Protein AF-A0A848VCZ3-F1 (afdb_monomer)

Mean predicted aligned error: 7.73 Å

Secondary structure (DSSP, 8-state):
-----HHHHHTTS---TTHHHHHHHHHHHHHHHHHHHHHHHHHHHT-S---HHHHHHHHHSHHHHHHHHHHHHHHHHHHHHHHHHHHHHH-

Radius of gyration: 21.67 Å; Cα contacts (8 Å, |Δi|>4): 27; chains: 1; bounding box: 42×24×69 Å

Foldseek 3Di:
DDPADPCNVCVPPDDPVPVVVLVVLLVVLVVLLVVLVVVVVVVVVPQPDDDPVSVVVQCPPPVNVVSVVVNVVSVVVNVVSVVVVCVVVPD

Sequence (91 aa):
MSLRSPLGRVLGSGSAKEGTEHFWAQRVSAVALAVLGCWFLLALLSLDDLSRGALLAWVASPFNSILLGLLAVTLAWHSSLGVQVVIEDYV

Solvent-accessible surface area (backbone atoms only — not comparable to full-atom values): 5330 Å² total; per-residue (Å²): 133,82,89,63,52,75,63,67,69,56,64,84,70,63,76,72,78,60,59,60,56,57,54,48,52,48,53,54,34,48,53,51,46,52,54,46,47,52,48,50,52,56,57,61,71,68,45,96,59,86,46,71,65,53,47,50,55,52,48,68,34,69,71,46,38,51,53,51,51,49,43,53,53,42,50,52,51,39,48,51,58,50,51,48,51,52,44,78,75,74,108

pLDDT: mean 90.72, std 12.66, range [55.41, 98.81]

Nearest PDB structures (foldseek):
  2ws3-assembly3_D  TM=8.953E-01  e=4.546E-02  Escherichia coli
  2wu5-assembly1_H  TM=8.923E-01  e=1.324E-01  Escherichia coli

Structure (mmCIF, N/CA/C/O backbone):
data_AF-A0A848VCZ3-F1
#
_entry.id   AF-A0A848VCZ3-F1
#
loop_
_atom_site.group_PDB
_atom_site.id
_atom_site.type_symbol
_atom_site.label_atom_id
_atom_site.label_alt_id
_atom_site.label_comp_id
_atom_site.label_asym_id
_atom_site.label_entity_id
_atom_site.label_seq_id
_atom_site.pdbx_PDB_ins_code
_atom_site.Cartn_x
_atom_site.Cartn_y
_atom_site.Cartn_z
_atom_site.occupancy
_atom_site.B_iso_or_equiv
_atom_site.auth_seq_id
_atom_site.auth_comp_id
_atom_site.auth_asym_id
_atom_site.auth_atom_id
_atom_site.pdbx_PDB_model_num
ATOM 1 N N . MET A 1 1 ? -26.654 -1.886 47.586 1.00 55.97 1 MET A N 1
ATOM 2 C CA . MET A 1 1 ? -27.068 -1.628 46.188 1.00 55.97 1 MET A CA 1
ATOM 3 C C . MET A 1 1 ? -26.526 -0.268 45.781 1.00 55.97 1 MET A C 1
ATOM 5 O O . MET A 1 1 ? -26.710 0.683 46.526 1.00 55.97 1 MET A O 1
ATOM 9 N N . SER A 1 2 ? -25.774 -0.183 44.682 1.00 67.75 2 SER A N 1
ATOM 10 C CA . SER A 1 2 ? -25.221 1.094 44.207 1.00 67.75 2 SER A CA 1
ATOM 11 C C . SER A 1 2 ? -26.333 1.937 43.577 1.00 67.75 2 SER A C 1
ATOM 13 O O . SER A 1 2 ? -27.052 1.434 42.721 1.00 67.75 2 SER A O 1
ATOM 15 N N . LEU A 1 3 ? -26.461 3.201 43.993 1.00 80.12 3 LEU A N 1
ATOM 16 C CA . LEU A 1 3 ? -27.445 4.166 43.474 1.00 80.12 3 LEU A CA 1
ATOM 17 C C . LEU A 1 3 ? -27.005 4.836 42.160 1.00 80.12 3 LEU A C 1
ATOM 19 O O . LEU A 1 3 ? -27.682 5.728 41.657 1.00 80.12 3 LEU A O 1
ATOM 23 N N . ARG A 1 4 ? -25.850 4.451 41.606 1.00 75.19 4 ARG A N 1
ATOM 24 C CA . ARG A 1 4 ? -25.359 5.020 40.349 1.00 75.19 4 ARG A CA 1
ATOM 25 C C . ARG A 1 4 ? -26.023 4.329 39.167 1.00 75.19 4 ARG A C 1
ATOM 27 O O . ARG A 1 4 ? -25.971 3.101 39.063 1.00 75.19 4 ARG A O 1
ATOM 34 N N . SER A 1 5 ? -26.580 5.126 38.256 1.00 85.44 5 SER A N 1
ATOM 35 C CA . SER A 1 5 ? -27.022 4.629 36.955 1.00 85.44 5 SER A CA 1
ATOM 36 C C . SER A 1 5 ? -25.840 3.995 36.205 1.00 85.44 5 SER A C 1
ATOM 38 O O . SER A 1 5 ? -24.692 4.396 36.430 1.00 85.44 5 SER A O 1
ATOM 40 N N . PRO A 1 6 ? -26.083 3.025 35.304 1.00 76.00 6 PRO A N 1
ATOM 41 C CA . PRO A 1 6 ? -25.034 2.463 34.453 1.00 76.00 6 PRO A CA 1
ATOM 42 C C . PRO A 1 6 ? -24.218 3.555 33.746 1.00 76.00 6 PRO A C 1
ATOM 44 O O . PRO A 1 6 ? -22.993 3.518 33.779 1.00 76.00 6 PRO A O 1
ATOM 47 N N . LEU A 1 7 ? -24.893 4.597 33.245 1.00 76.25 7 LEU A N 1
ATOM 48 C CA . LEU A 1 7 ? -24.282 5.803 32.673 1.00 76.25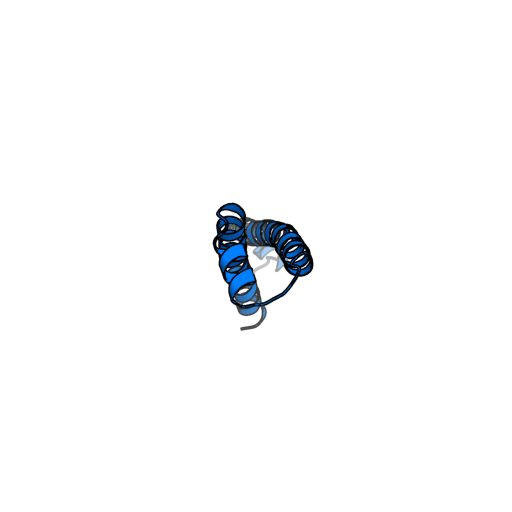 7 LEU A CA 1
ATOM 49 C C . LEU A 1 7 ? -23.377 6.548 33.666 1.00 76.25 7 LEU A C 1
ATOM 51 O O . LEU A 1 7 ? -22.245 6.865 33.328 1.00 76.25 7 LEU A O 1
ATOM 55 N N . GLY A 1 8 ? -23.815 6.777 34.907 1.00 80.38 8 GLY A N 1
ATOM 56 C CA . GLY A 1 8 ? -23.000 7.418 35.951 1.00 80.38 8 GLY A CA 1
ATOM 57 C C . GLY A 1 8 ? -21.829 6.567 36.468 1.00 80.38 8 GLY A C 1
ATOM 58 O O . GLY A 1 8 ? -21.034 7.047 37.279 1.00 80.38 8 GLY A O 1
ATOM 59 N N . ARG A 1 9 ? -21.728 5.300 36.038 1.00 74.44 9 ARG A N 1
ATOM 60 C CA . ARG A 1 9 ? -20.583 4.418 36.310 1.00 74.44 9 ARG A CA 1
ATOM 61 C C . ARG A 1 9 ? -19.483 4.548 35.249 1.00 74.44 9 ARG A C 1
ATOM 63 O O . ARG A 1 9 ? -18.326 4.332 35.585 1.00 74.44 9 ARG A O 1
ATOM 70 N N . VAL A 1 10 ? -19.843 4.910 34.015 1.00 73.31 10 VAL A N 1
ATOM 71 C CA . VAL A 1 10 ? -18.920 5.037 32.866 1.00 73.31 10 VAL A CA 1
ATOM 72 C C . VAL A 1 10 ? -18.662 6.490 32.444 1.00 73.31 10 VAL A C 1
ATOM 74 O O . VAL A 1 10 ? -17.648 6.796 31.827 1.00 73.31 10 VAL A O 1
ATOM 77 N N . LEU A 1 11 ? -19.534 7.433 32.806 1.00 71.00 11 LEU A N 1
ATOM 78 C CA . LEU A 1 11 ? -19.288 8.863 32.611 1.00 71.00 11 LEU A CA 1
ATOM 79 C C . LEU A 1 11 ? -18.087 9.302 33.458 1.00 71.00 11 LEU A C 1
ATOM 81 O O . LEU A 1 11 ? -18.118 9.229 34.684 1.00 71.00 11 LEU A O 1
ATOM 85 N N . GLY A 1 12 ? -17.031 9.768 32.792 1.00 64.00 12 GLY A N 1
ATOM 86 C CA . GLY A 1 12 ? -15.800 10.223 33.440 1.00 64.00 12 GLY A CA 1
ATOM 87 C C . GLY A 1 12 ? -14.729 9.146 33.638 1.00 64.00 12 GLY A C 1
ATOM 88 O O . GLY A 1 12 ? -13.643 9.491 34.092 1.00 64.00 12 GLY A O 1
ATOM 89 N N . SER A 1 13 ? -14.961 7.885 33.239 1.00 64.25 13 SER A N 1
ATOM 90 C CA . SER A 1 13 ? -13.8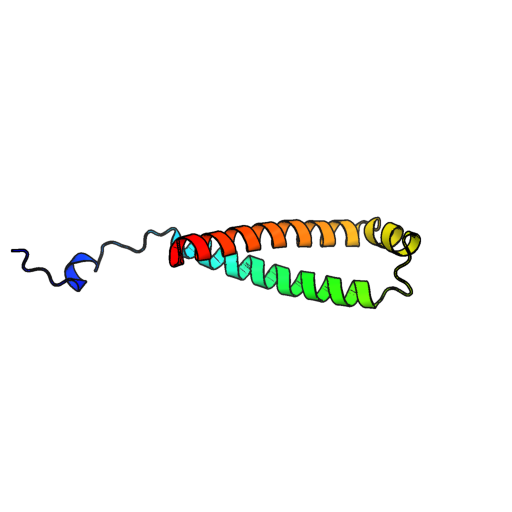96 6.863 33.217 1.00 64.25 13 SER A CA 1
ATOM 91 C C . SER A 1 13 ? -12.840 7.111 32.130 1.00 64.25 13 SER A C 1
ATOM 93 O O . SER A 1 13 ? -11.844 6.398 32.077 1.00 64.25 13 SER A O 1
ATOM 95 N N . GLY A 1 14 ? -13.039 8.142 31.298 1.00 56.97 14 GLY A N 1
ATOM 96 C CA . GLY A 1 14 ? -12.176 8.490 30.175 1.00 56.97 14 GLY A CA 1
ATOM 97 C C . GLY A 1 14 ? -12.288 7.480 29.034 1.00 56.97 14 GLY A C 1
ATOM 98 O O . GLY A 1 14 ? -12.516 6.293 29.247 1.00 56.97 14 GLY A O 1
ATOM 99 N N . SER A 1 15 ? -12.107 7.950 27.800 1.00 59.56 15 SER A N 1
ATOM 100 C CA . SER A 1 15 ? -11.603 7.058 26.758 1.00 59.56 15 SER A CA 1
ATOM 101 C C . SER A 1 15 ? -10.207 6.637 27.213 1.00 59.56 15 SER A C 1
ATOM 103 O O . SER A 1 15 ? -9.399 7.516 27.539 1.00 59.56 15 SER A O 1
ATOM 105 N N . ALA A 1 16 ? -9.915 5.338 27.290 1.00 57.28 16 ALA A N 1
ATOM 106 C CA . ALA A 1 16 ? -8.526 4.899 27.288 1.00 57.28 16 ALA A CA 1
ATOM 10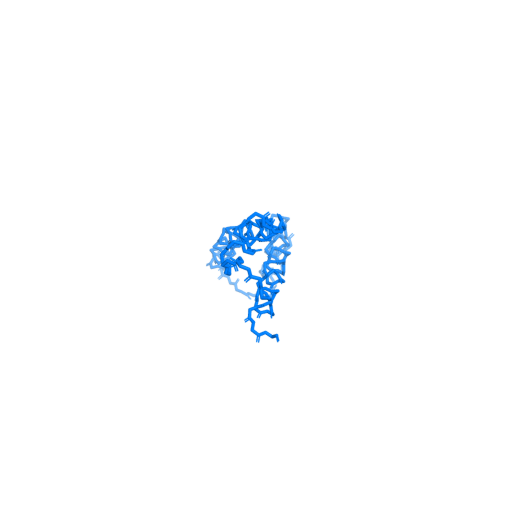7 C C . ALA A 1 16 ? -7.910 5.545 26.040 1.00 57.28 16 ALA A C 1
ATOM 109 O O . ALA A 1 16 ? -8.317 5.237 24.924 1.00 57.28 16 ALA A O 1
ATOM 110 N N . LYS A 1 17 ? -7.045 6.551 26.218 1.00 55.41 17 LYS A N 1
ATOM 111 C CA . LYS A 1 17 ? -6.634 7.497 25.160 1.00 55.41 17 LYS A CA 1
ATOM 112 C C . LYS A 1 17 ? -5.933 6.838 23.956 1.00 55.41 17 LYS A C 1
ATOM 114 O O . LYS A 1 17 ? -5.565 7.536 23.022 1.00 55.41 17 LYS A O 1
ATOM 119 N N . GLU A 1 18 ? -5.781 5.521 23.975 1.00 60.25 18 GLU A N 1
ATOM 120 C CA . GLU A 1 18 ? -5.143 4.678 22.969 1.00 60.25 18 GLU A CA 1
ATOM 121 C C . GLU A 1 18 ? -6.023 4.424 21.734 1.00 60.25 18 GLU A C 1
ATOM 123 O O . GLU A 1 18 ? -5.507 4.327 20.622 1.00 60.25 18 GLU A O 1
ATOM 128 N N . GLY A 1 19 ? -7.356 4.398 21.876 1.00 64.38 19 GLY A N 1
ATOM 129 C CA . GLY A 1 19 ? -8.249 4.084 20.749 1.00 64.38 19 GLY A CA 1
ATOM 130 C C . GLY A 1 19 ? -8.164 5.088 19.590 1.00 64.38 19 GLY A C 1
ATOM 131 O O . GLY A 1 19 ? -8.327 4.724 18.427 1.00 64.38 19 GLY A O 1
ATOM 132 N N . THR A 1 20 ? -7.856 6.355 19.887 1.00 78.62 20 THR A N 1
ATOM 133 C CA . THR A 1 20 ? -7.749 7.418 18.875 1.00 78.62 20 THR A CA 1
ATOM 134 C C . THR A 1 20 ? -6.520 7.246 17.984 1.00 78.62 20 THR A C 1
ATOM 136 O O . THR A 1 20 ? -6.603 7.511 16.786 1.00 78.62 20 THR A O 1
ATOM 139 N N . GLU A 1 21 ? -5.390 6.795 18.538 1.00 82.81 21 GLU A N 1
ATOM 140 C CA . GLU A 1 21 ? -4.156 6.591 17.769 1.00 82.81 21 GLU A CA 1
ATOM 141 C C . GLU A 1 21 ?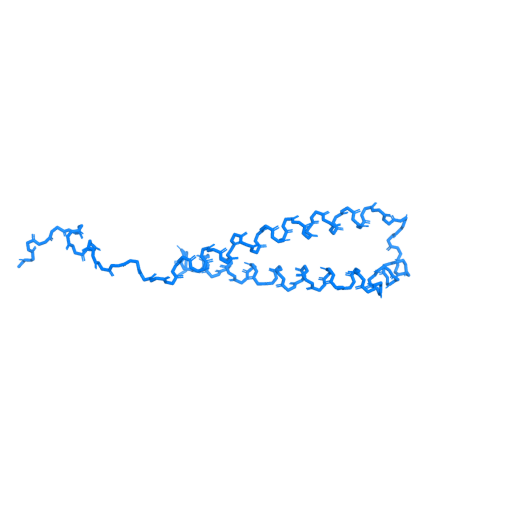 -4.293 5.407 16.814 1.00 82.81 21 GLU A C 1
ATOM 143 O O . GLU A 1 21 ? -3.967 5.533 15.632 1.00 82.81 21 GLU A O 1
ATOM 148 N N . HIS A 1 22 ? -4.856 4.293 17.293 1.00 83.94 22 HIS A N 1
ATOM 149 C CA . HIS A 1 22 ? -5.129 3.115 16.466 1.00 83.94 22 HIS A CA 1
ATOM 150 C C . HIS A 1 22 ? -6.110 3.439 15.336 1.00 83.94 22 HIS A C 1
ATOM 152 O O . HIS A 1 22 ? -5.832 3.197 14.156 1.00 83.94 22 HIS A O 1
ATOM 158 N N . PHE A 1 23 ? -7.215 4.108 15.686 1.00 87.38 23 PHE A N 1
ATOM 159 C CA . PHE A 1 23 ? -8.194 4.579 14.719 1.00 87.38 23 PHE A CA 1
ATOM 160 C C . PHE A 1 23 ? -7.529 5.462 13.662 1.00 87.38 23 PHE A C 1
ATOM 162 O O . PHE A 1 23 ? -7.694 5.218 12.467 1.00 87.38 23 PHE A O 1
ATOM 169 N N . TRP A 1 24 ? -6.747 6.459 14.075 1.00 93.75 24 TRP A N 1
ATOM 170 C CA . TRP A 1 24 ? -6.060 7.366 13.160 1.00 93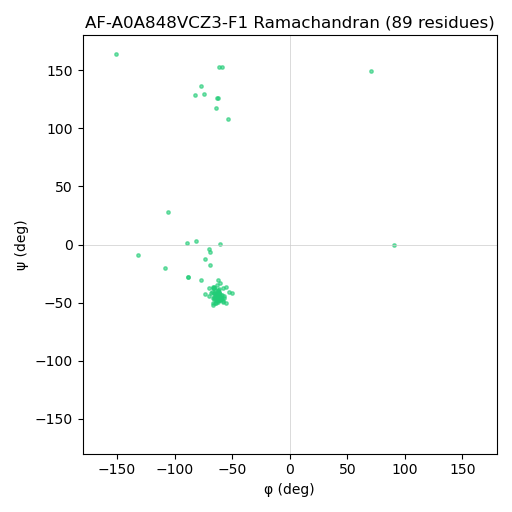.75 24 TRP A CA 1
ATOM 171 C C . TRP A 1 24 ? -5.069 6.638 12.243 1.00 93.75 24 TRP A C 1
ATOM 173 O O . TRP A 1 24 ? -5.113 6.826 11.023 1.00 93.75 24 TRP A O 1
ATOM 183 N N . ALA A 1 25 ? -4.240 5.748 12.796 1.00 94.75 25 ALA A N 1
ATOM 184 C CA . ALA A 1 25 ? -3.262 4.968 12.044 1.00 94.75 25 ALA A CA 1
ATOM 185 C C . ALA A 1 25 ? -3.917 4.114 10.945 1.00 94.75 25 ALA A C 1
ATOM 187 O O . ALA A 1 25 ? -3.387 4.026 9.832 1.00 94.75 25 ALA A O 1
ATOM 188 N N . GLN A 1 26 ? -5.105 3.550 11.199 1.00 96.81 26 GLN A N 1
ATOM 189 C CA . GLN A 1 26 ? -5.863 2.844 10.164 1.00 96.81 26 GLN A CA 1
ATOM 190 C C . GLN A 1 26 ? -6.274 3.749 8.993 1.00 96.81 26 GLN A C 1
ATOM 192 O O . GLN A 1 26 ? -6.186 3.322 7.845 1.00 96.81 26 GLN A O 1
ATOM 197 N N . ARG A 1 27 ? -6.695 5.000 9.238 1.00 97.62 27 ARG A N 1
ATOM 198 C CA . ARG A 1 27 ? -7.157 5.902 8.159 1.00 97.62 27 ARG A CA 1
ATOM 199 C C . ARG A 1 27 ? -5.982 6.407 7.339 1.00 97.62 27 ARG A C 1
ATOM 201 O O . ARG A 1 27 ? -6.057 6.415 6.114 1.00 97.62 27 ARG A O 1
ATOM 208 N N . VAL A 1 28 ? -4.890 6.781 8.002 1.00 98.19 28 VAL A N 1
ATOM 209 C CA . VAL A 1 28 ? -3.667 7.222 7.320 1.00 98.19 28 VAL A CA 1
ATOM 210 C C . VAL A 1 28 ? -3.121 6.106 6.432 1.00 98.19 28 VAL A C 1
ATOM 212 O O . VAL A 1 28 ? -2.852 6.337 5.254 1.00 98.19 28 VAL A O 1
ATOM 215 N N . SER A 1 29 ? -3.021 4.882 6.960 1.00 98.25 29 SER A N 1
ATOM 216 C CA . SER A 1 29 ? -2.563 3.734 6.170 1.00 98.25 29 SER A CA 1
ATOM 217 C C . SER A 1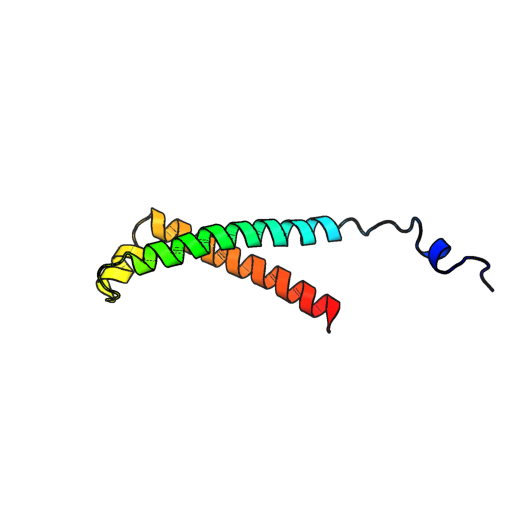 29 ? -3.533 3.366 5.041 1.00 98.25 29 SER A C 1
ATOM 219 O O . SER A 1 29 ? -3.074 3.054 3.947 1.00 98.25 29 SER A O 1
ATOM 221 N N . ALA A 1 30 ? -4.852 3.486 5.242 1.00 98.56 30 ALA A N 1
ATOM 222 C CA . ALA A 1 30 ? -5.840 3.280 4.179 1.00 98.56 30 ALA A CA 1
ATOM 223 C C . ALA A 1 30 ? -5.687 4.291 3.032 1.00 98.56 30 ALA A C 1
ATOM 225 O O . ALA A 1 30 ? -5.707 3.906 1.866 1.00 98.56 30 ALA A O 1
ATOM 226 N N . VAL A 1 31 ? -5.499 5.579 3.344 1.00 98.81 31 VAL A N 1
ATOM 227 C CA . VAL A 1 31 ? -5.278 6.621 2.326 1.00 98.81 31 VAL A CA 1
ATOM 228 C C . VAL A 1 31 ? -3.965 6.380 1.582 1.00 98.81 31 VAL A C 1
ATOM 230 O O . VAL A 1 31 ? -3.940 6.449 0.353 1.00 98.81 31 VAL A O 1
ATOM 233 N N . ALA A 1 32 ? -2.890 6.038 2.299 1.00 98.62 32 ALA A N 1
ATOM 234 C CA . ALA A 1 32 ? -1.616 5.683 1.680 1.00 98.62 32 ALA A CA 1
ATOM 235 C C . ALA A 1 32 ? -1.761 4.477 0.735 1.00 98.62 32 ALA A C 1
ATOM 237 O O . ALA A 1 32 ? -1.266 4.522 -0.391 1.00 98.62 32 ALA A O 1
ATOM 238 N N . LEU A 1 33 ? -2.500 3.439 1.142 1.00 98.81 33 LEU A N 1
ATOM 239 C CA . LEU A 1 33 ? -2.805 2.288 0.291 1.00 98.81 33 LEU A CA 1
ATOM 240 C C . LEU A 1 33 ? -3.686 2.629 -0.902 1.00 98.81 33 LEU A C 1
ATOM 242 O O . LEU A 1 33 ? -3.460 2.078 -1.972 1.00 98.81 33 LEU A O 1
ATOM 246 N N . ALA A 1 34 ? -4.657 3.530 -0.761 1.00 98.75 34 ALA A N 1
ATOM 247 C CA . ALA A 1 34 ? -5.470 3.966 -1.890 1.00 98.75 34 ALA A CA 1
ATOM 248 C C . ALA A 1 34 ? -4.594 4.635 -2.960 1.00 98.75 34 ALA A C 1
ATOM 250 O O . ALA A 1 34 ? -4.687 4.298 -4.137 1.00 98.75 34 ALA A O 1
ATOM 251 N N . VAL A 1 35 ? -3.684 5.525 -2.552 1.00 98.75 35 VAL A N 1
ATOM 252 C CA . VAL A 1 35 ? -2.754 6.197 -3.474 1.00 98.75 35 VAL A CA 1
ATOM 253 C C . VAL A 1 35 ? -1.767 5.204 -4.093 1.00 98.75 35 VAL A C 1
ATOM 255 O O . VAL A 1 35 ? -1.646 5.145 -5.317 1.00 98.75 35 VAL A O 1
ATOM 258 N N . LEU A 1 36 ? -1.083 4.402 -3.270 1.00 98.81 36 LEU A N 1
ATOM 259 C CA . LEU A 1 36 ? -0.082 3.436 -3.735 1.00 98.81 36 LEU A CA 1
ATOM 260 C C . LEU A 1 36 ? -0.708 2.313 -4.570 1.00 98.81 36 LEU A C 1
ATOM 262 O O . LEU A 1 36 ? -0.123 1.892 -5.559 1.00 98.81 36 LEU A O 1
ATOM 266 N N . GLY A 1 37 ? -1.904 1.853 -4.211 1.00 98.69 37 GLY A N 1
ATOM 267 C CA . GLY A 1 37 ? -2.653 0.841 -4.950 1.00 98.69 37 GLY A CA 1
ATOM 268 C C . GLY A 1 37 ? -3.110 1.352 -6.314 1.00 98.69 37 GLY A C 1
ATOM 269 O O . GLY A 1 37 ? -2.889 0.678 -7.318 1.00 98.69 37 GLY A O 1
ATOM 270 N N . CYS A 1 38 ? -3.666 2.567 -6.379 1.00 98.75 38 CYS A N 1
ATOM 271 C CA . CYS A 1 38 ? -4.005 3.208 -7.652 1.00 98.75 38 CYS A CA 1
ATOM 272 C C . CYS A 1 38 ? -2.768 3.380 -8.539 1.00 98.75 38 CYS A C 1
ATOM 274 O O . CYS A 1 38 ? -2.808 3.029 -9.717 1.00 98.75 38 CYS A O 1
ATOM 276 N N . TRP A 1 39 ? -1.658 3.866 -7.976 1.00 98.62 39 TRP A N 1
ATOM 277 C CA . TRP A 1 39 ? -0.392 3.953 -8.700 1.00 98.62 39 TRP A CA 1
ATOM 278 C C . TRP A 1 39 ? 0.066 2.581 -9.211 1.00 98.62 39 TRP A C 1
ATOM 280 O O . TRP A 1 39 ? 0.378 2.462 -10.390 1.00 98.62 39 TRP A O 1
ATOM 290 N N . PHE A 1 40 ? 0.068 1.549 -8.363 1.00 98.56 40 PHE A N 1
ATOM 291 C CA . PHE A 1 40 ? 0.522 0.207 -8.726 1.00 98.56 40 PHE A CA 1
ATOM 292 C C . PHE A 1 40 ? -0.290 -0.369 -9.886 1.00 98.56 40 PHE A C 1
ATOM 294 O O . PHE A 1 40 ? 0.292 -0.864 -10.848 1.00 98.56 40 PHE A O 1
ATOM 301 N N . LEU A 1 41 ? -1.620 -0.249 -9.833 1.00 98.44 41 LEU A N 1
ATOM 302 C CA . LEU A 1 41 ? -2.500 -0.712 -10.905 1.00 98.44 41 LEU A CA 1
ATOM 303 C C . LEU A 1 41 ? -2.244 0.046 -12.210 1.00 98.44 41 LEU A C 1
ATOM 305 O O . LEU A 1 41 ? -2.062 -0.584 -13.247 1.00 98.44 41 LEU A O 1
ATOM 309 N N . LEU A 1 42 ? -2.181 1.380 -12.169 1.00 98.44 42 LEU A N 1
ATOM 310 C CA . LEU A 1 42 ? -1.921 2.190 -13.362 1.00 98.44 42 LEU A CA 1
ATOM 311 C C . LEU A 1 42 ? -0.534 1.909 -13.953 1.00 98.44 42 LEU A C 1
ATOM 313 O O . LEU A 1 42 ? -0.404 1.778 -15.168 1.00 98.44 42 LEU A O 1
ATOM 317 N N . ALA A 1 43 ? 0.491 1.783 -13.108 1.00 97.38 43 ALA A N 1
ATOM 318 C CA . ALA A 1 43 ? 1.856 1.496 -13.531 1.00 97.38 43 ALA A CA 1
ATOM 319 C C . ALA A 1 43 ? 1.976 0.100 -14.153 1.00 97.38 43 ALA A C 1
ATOM 321 O O . ALA A 1 43 ? 2.618 -0.046 -15.189 1.00 97.38 43 ALA A O 1
ATOM 322 N N . LEU A 1 44 ? 1.324 -0.904 -13.561 1.00 96.31 44 LEU A N 1
ATOM 323 C CA . LEU A 1 44 ? 1.321 -2.271 -14.077 1.00 96.31 44 LEU A CA 1
ATOM 324 C C . LEU A 1 44 ? 0.564 -2.377 -15.409 1.00 96.31 44 LEU A C 1
ATOM 326 O O . LEU A 1 44 ? 1.034 -3.045 -16.323 1.00 96.31 44 LEU A O 1
ATOM 330 N N . LEU A 1 45 ? -0.576 -1.688 -15.538 1.00 97.12 45 LEU A N 1
ATOM 331 C CA . LEU A 1 45 ? -1.364 -1.633 -16.778 1.00 97.12 45 LEU A CA 1
ATOM 332 C C . LEU A 1 45 ? -0.674 -0.851 -17.904 1.00 97.12 45 LEU A C 1
ATOM 334 O O . LEU A 1 45 ? -1.060 -0.991 -19.059 1.00 97.12 45 LEU A O 1
ATOM 338 N N . SER A 1 46 ? 0.318 -0.026 -17.568 1.00 95.94 46 SER A N 1
ATOM 339 C CA . SER A 1 46 ? 1.101 0.754 -18.532 1.00 95.94 46 SER A CA 1
ATOM 340 C C . SER A 1 46 ? 2.338 0.007 -19.048 1.00 95.94 46 SER A C 1
ATOM 342 O O . SER A 1 46 ? 3.105 0.582 -19.816 1.00 95.94 46 SER A O 1
ATOM 344 N N . LEU A 1 47 ? 2.572 -1.238 -18.615 1.00 96.06 47 LEU A N 1
ATOM 345 C CA . LEU A 1 47 ? 3.628 -2.083 -19.172 1.00 96.06 47 LEU A CA 1
ATOM 346 C C . LEU A 1 47 ? 3.199 -2.659 -20.525 1.00 96.06 47 LEU A C 1
ATOM 348 O O . LEU A 1 47 ? 2.087 -3.166 -20.659 1.00 96.06 47 LEU A O 1
ATOM 352 N N . ASP A 1 48 ? 4.114 -2.642 -21.495 1.00 94.81 48 ASP A N 1
ATOM 353 C CA . ASP A 1 48 ? 3.881 -3.200 -22.834 1.00 94.81 48 ASP A CA 1
ATOM 354 C C . ASP A 1 48 ? 3.639 -4.721 -22.795 1.00 94.81 48 ASP A C 1
ATOM 356 O O . ASP A 1 48 ? 2.843 -5.260 -23.565 1.00 94.81 48 ASP A O 1
ATOM 360 N N . ASP A 1 49 ? 4.313 -5.419 -21.874 1.00 94.12 49 ASP A N 1
ATOM 361 C CA . ASP A 1 49 ? 4.140 -6.843 -21.613 1.00 94.12 49 ASP A CA 1
ATOM 362 C C . ASP A 1 49 ? 4.458 -7.207 -20.149 1.00 94.12 49 ASP A C 1
ATOM 364 O O . ASP A 1 49 ? 5.096 -6.458 -19.408 1.00 94.12 49 ASP A O 1
ATOM 368 N N . LEU A 1 50 ? 4.010 -8.393 -19.729 1.00 95.44 50 LEU A N 1
ATOM 369 C CA . LEU A 1 50 ? 4.256 -8.955 -18.393 1.00 95.44 50 LEU A CA 1
ATOM 370 C C . LEU A 1 50 ? 5.302 -10.080 -18.423 1.00 95.44 50 LEU A C 1
ATOM 372 O O . LEU A 1 50 ? 5.262 -11.008 -17.610 1.00 95.44 50 LEU A O 1
ATOM 376 N N . SER A 1 51 ? 6.233 -10.041 -19.380 1.00 97.38 51 SER A N 1
ATOM 377 C CA . SER A 1 51 ? 7.339 -10.991 -19.422 1.00 97.38 51 SER A CA 1
ATOM 378 C C . SER A 1 51 ? 8.200 -10.862 -18.168 1.00 97.38 51 SER A C 1
ATOM 380 O O . SER A 1 51 ? 8.338 -9.799 -17.555 1.00 97.38 51 SER A O 1
ATOM 382 N N . ARG A 1 52 ? 8.856 -11.963 -17.794 1.00 96.88 52 ARG A N 1
ATOM 383 C CA . ARG A 1 52 ? 9.767 -11.978 -16.644 1.00 96.88 52 ARG A CA 1
ATOM 384 C C . ARG A 1 52 ? 10.865 -10.914 -16.767 1.00 96.88 52 ARG A C 1
ATOM 386 O O . ARG A 1 52 ? 11.260 -10.344 -15.757 1.00 96.88 52 ARG A O 1
ATOM 393 N N . GLY A 1 53 ? 11.362 -10.663 -17.981 1.00 97.56 53 GLY A N 1
ATOM 394 C CA . GLY A 1 53 ? 12.387 -9.649 -18.239 1.00 97.56 53 GLY A CA 1
ATOM 395 C C . GLY A 1 53 ? 11.876 -8.231 -17.991 1.00 97.56 53 GLY A C 1
ATOM 396 O O . GLY A 1 53 ? 12.503 -7.492 -17.233 1.00 97.56 53 GLY A O 1
ATOM 397 N N . ALA A 1 54 ? 10.715 -7.889 -18.561 1.00 96.50 5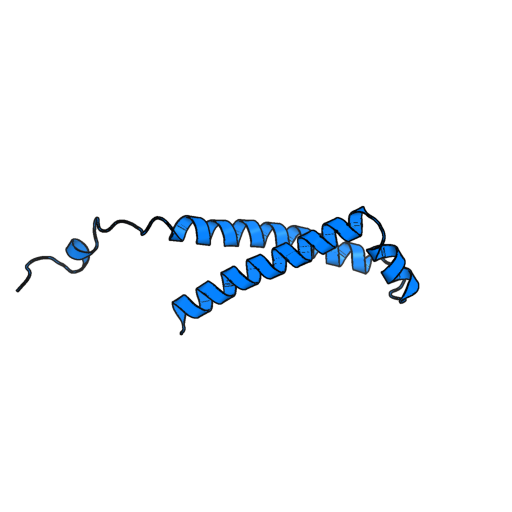4 ALA A N 1
ATOM 398 C CA . ALA A 1 54 ? 10.080 -6.585 -18.380 1.00 96.50 54 ALA A CA 1
ATOM 399 C C . ALA A 1 54 ? 9.756 -6.311 -16.904 1.00 96.50 54 ALA A C 1
ATOM 401 O O . ALA A 1 54 ? 10.106 -5.255 -16.379 1.00 96.50 54 ALA A O 1
ATOM 402 N N . LEU A 1 55 ? 9.189 -7.296 -16.197 1.00 97.38 55 LEU A N 1
ATOM 403 C CA . LEU A 1 55 ? 8.875 -7.168 -14.773 1.00 97.38 55 LEU A CA 1
ATOM 404 C C . LEU A 1 55 ? 10.127 -6.994 -13.909 1.00 97.38 55 LEU A C 1
ATOM 406 O O . LEU A 1 55 ? 10.138 -6.138 -13.029 1.00 97.38 55 LEU A O 1
ATOM 410 N N . LEU A 1 56 ? 11.194 -7.763 -14.155 1.00 97.69 56 LEU A N 1
ATOM 411 C CA . LEU A 1 56 ? 12.442 -7.607 -13.402 1.00 97.69 56 LEU A CA 1
ATOM 412 C C . LEU A 1 56 ? 13.067 -6.228 -13.623 1.00 97.69 56 LEU A C 1
ATOM 414 O O . LEU A 1 56 ? 13.496 -5.604 -12.656 1.00 97.69 56 LEU A O 1
ATOM 418 N N . ALA A 1 57 ? 13.086 -5.738 -14.864 1.00 97.06 57 ALA A N 1
ATOM 419 C CA . ALA A 1 57 ? 13.585 -4.401 -15.172 1.00 97.06 57 ALA A CA 1
ATOM 420 C C . ALA A 1 57 ? 12.723 -3.308 -14.519 1.00 97.06 57 ALA A C 1
ATOM 422 O O . ALA A 1 57 ? 13.254 -2.369 -13.925 1.00 97.06 57 ALA A O 1
ATOM 423 N N . TRP A 1 58 ? 11.397 -3.458 -14.569 1.00 97.88 58 TRP A N 1
ATOM 424 C CA . TRP A 1 58 ? 10.455 -2.533 -13.947 1.00 97.88 58 TRP A CA 1
ATOM 425 C C . TRP A 1 58 ? 10.620 -2.486 -12.426 1.00 97.88 58 TRP A C 1
ATOM 427 O O . TRP A 1 58 ? 10.726 -1.395 -11.870 1.00 97.88 58 TRP A O 1
ATOM 437 N N . VAL A 1 59 ? 10.711 -3.643 -11.761 1.00 97.75 59 VAL A N 1
ATOM 438 C CA . VAL A 1 59 ? 10.927 -3.733 -10.308 1.00 97.75 59 VAL A CA 1
ATOM 439 C C . VAL A 1 59 ? 12.296 -3.187 -9.911 1.00 97.75 59 VAL A C 1
ATOM 441 O O . VAL A 1 59 ? 12.386 -2.549 -8.869 1.00 97.75 59 VAL A O 1
ATOM 444 N N . ALA A 1 60 ? 13.343 -3.407 -10.715 1.00 97.62 60 ALA A N 1
ATOM 445 C CA . ALA A 1 60 ? 14.707 -2.949 -10.428 1.00 97.62 60 ALA A CA 1
ATOM 446 C C . ALA A 1 60 ? 14.911 -1.432 -10.602 1.00 97.62 60 ALA A C 1
ATOM 448 O O . ALA A 1 60 ? 15.932 -0.899 -10.166 1.00 97.62 60 ALA A O 1
ATOM 449 N N . SER A 1 61 ? 13.963 -0.727 -11.227 1.00 97.81 61 SER A N 1
ATOM 450 C CA . SER A 1 61 ? 13.983 0.736 -11.288 1.00 97.81 61 SER A CA 1
ATOM 451 C C . SER A 1 61 ? 13.881 1.323 -9.874 1.00 97.81 61 SER A C 1
ATOM 453 O O . SER A 1 61 ? 12.907 1.017 -9.181 1.00 97.81 61 SER A O 1
ATOM 455 N N . PRO A 1 62 ? 14.800 2.213 -9.444 1.00 97.62 62 PRO A N 1
ATOM 456 C CA . PRO A 1 62 ? 14.842 2.715 -8.069 1.00 97.62 62 PRO A CA 1
ATOM 457 C C . PRO A 1 62 ? 13.514 3.297 -7.577 1.00 97.62 62 PRO A C 1
ATOM 459 O O . PRO A 1 62 ? 13.100 3.041 -6.448 1.00 97.62 62 PRO A O 1
ATOM 462 N N . PHE A 1 63 ? 12.817 4.050 -8.432 1.00 98.19 63 PHE A N 1
ATOM 463 C CA . PHE A 1 63 ? 11.531 4.654 -8.086 1.00 98.19 63 PHE A CA 1
ATOM 464 C C . PHE A 1 63 ? 10.459 3.591 -7.821 1.00 98.19 63 PHE A C 1
ATOM 466 O O . PHE A 1 63 ? 9.775 3.634 -6.799 1.00 98.19 63 PHE A O 1
ATOM 473 N N . ASN A 1 64 ? 10.364 2.593 -8.701 1.00 98.25 64 ASN A N 1
ATOM 474 C CA . ASN A 1 64 ? 9.396 1.513 -8.559 1.00 98.25 64 ASN A CA 1
ATOM 475 C C . ASN A 1 64 ? 9.738 0.621 -7.366 1.00 98.25 64 ASN A C 1
ATOM 477 O O . ASN A 1 64 ? 8.839 0.286 -6.605 1.00 98.25 64 ASN A O 1
ATOM 481 N N . SER A 1 65 ? 11.017 0.283 -7.151 1.00 98.19 65 SER A N 1
ATOM 482 C CA . SER A 1 65 ? 11.438 -0.510 -5.989 1.00 98.19 65 SER A CA 1
ATOM 483 C C . SER A 1 65 ? 11.019 0.156 -4.676 1.00 98.19 65 SER A C 1
ATOM 485 O O . SER A 1 65 ? 10.504 -0.514 -3.783 1.00 98.19 65 SER A O 1
ATOM 487 N N . ILE A 1 66 ? 11.209 1.477 -4.563 1.00 98.62 66 ILE A N 1
ATOM 488 C CA . ILE A 1 66 ? 10.831 2.244 -3.369 1.00 98.62 66 ILE A CA 1
ATOM 489 C C . ILE A 1 66 ? 9.315 2.220 -3.176 1.00 98.62 66 ILE A C 1
ATOM 491 O O . ILE A 1 66 ? 8.846 1.895 -2.087 1.00 98.62 66 ILE A O 1
ATOM 495 N N . LEU A 1 67 ? 8.541 2.529 -4.218 1.00 98.69 67 LEU A N 1
ATOM 496 C CA . LEU A 1 67 ? 7.082 2.563 -4.114 1.00 98.69 67 LEU A CA 1
ATOM 497 C C . LEU A 1 67 ? 6.476 1.179 -3.856 1.00 98.69 67 LEU A C 1
ATOM 499 O O . LEU A 1 67 ? 5.546 1.068 -3.061 1.00 98.69 67 LEU A O 1
ATOM 503 N N . LEU A 1 68 ? 7.030 0.119 -4.450 1.00 98.69 68 LEU A N 1
ATOM 504 C CA . LEU A 1 68 ? 6.648 -1.266 -4.164 1.00 98.69 68 LEU A CA 1
ATOM 505 C C . LEU A 1 68 ? 6.986 -1.656 -2.721 1.00 98.69 68 LEU A C 1
ATOM 507 O O . LEU A 1 68 ? 6.169 -2.285 -2.052 1.00 98.69 68 LEU A O 1
ATOM 511 N N . GLY A 1 69 ? 8.157 -1.252 -2.219 1.00 98.69 69 GLY A N 1
ATOM 512 C CA . GLY A 1 69 ? 8.540 -1.458 -0.822 1.00 98.69 69 GLY A CA 1
ATOM 513 C C . GLY A 1 69 ? 7.596 -0.739 0.144 1.00 98.69 69 GLY A C 1
ATOM 514 O O . GLY A 1 69 ? 7.110 -1.344 1.099 1.00 98.69 69 GLY A O 1
ATOM 515 N N . LEU A 1 70 ? 7.267 0.525 -0.141 1.00 98.75 70 LEU A N 1
ATOM 516 C CA . LEU A 1 70 ? 6.286 1.295 0.626 1.00 98.75 70 LEU A CA 1
ATOM 517 C C . LEU A 1 70 ? 4.900 0.652 0.578 1.00 98.75 70 LEU A C 1
ATOM 519 O O . LEU A 1 70 ? 4.263 0.529 1.622 1.00 98.75 70 LEU A O 1
ATOM 523 N N . LEU A 1 71 ? 4.446 0.206 -0.596 1.00 98.81 71 LEU A N 1
ATOM 524 C CA . LEU A 1 71 ? 3.179 -0.509 -0.749 1.00 98.81 71 LEU A CA 1
ATOM 525 C C . LEU A 1 71 ? 3.159 -1.770 0.120 1.00 98.81 71 LEU A C 1
ATOM 527 O O . LEU A 1 71 ? 2.220 -1.950 0.888 1.00 98.81 71 LEU A O 1
ATOM 531 N N . ALA A 1 72 ? 4.201 -2.602 0.051 1.00 98.81 72 ALA A N 1
ATOM 532 C CA . ALA A 1 72 ? 4.284 -3.847 0.811 1.00 98.81 72 ALA A CA 1
ATOM 533 C C . ALA A 1 72 ? 4.260 -3.607 2.329 1.00 98.81 72 ALA A C 1
ATOM 535 O O . ALA A 1 72 ? 3.472 -4.231 3.042 1.00 98.81 72 ALA A O 1
ATOM 536 N N . VAL A 1 73 ? 5.076 -2.670 2.824 1.00 98.81 73 VAL A N 1
ATOM 537 C CA . VAL A 1 73 ? 5.136 -2.337 4.256 1.00 98.81 73 VAL A CA 1
ATOM 538 C C . VAL A 1 73 ? 3.821 -1.722 4.735 1.00 98.81 73 VAL A C 1
ATOM 540 O O . VAL A 1 73 ? 3.292 -2.133 5.767 1.00 98.81 73 VAL A O 1
ATOM 543 N N . THR A 1 74 ? 3.254 -0.780 3.975 1.00 98.75 74 THR A N 1
ATOM 544 C CA . THR A 1 74 ? 1.983 -0.131 4.336 1.00 98.75 74 THR A CA 1
ATOM 545 C C . THR A 1 74 ? 0.835 -1.137 4.336 1.00 98.75 74 THR A C 1
ATOM 547 O O . THR A 1 74 ? -0.004 -1.102 5.234 1.00 98.75 74 THR A O 1
ATOM 550 N N . LEU A 1 75 ? 0.813 -2.063 3.371 1.00 98.75 75 LEU A N 1
ATOM 551 C CA . LEU A 1 75 ? -0.203 -3.110 3.276 1.00 98.75 75 LEU A CA 1
ATOM 552 C C . LEU A 1 75 ? -0.132 -4.058 4.468 1.00 98.75 75 LEU A C 1
ATOM 554 O O . LEU A 1 75 ? -1.154 -4.316 5.101 1.00 98.75 75 LEU A O 1
ATOM 558 N N . ALA A 1 76 ? 1.070 -4.529 4.805 1.00 98.75 76 ALA A N 1
ATOM 559 C CA . ALA A 1 76 ? 1.282 -5.390 5.962 1.00 98.75 76 ALA A CA 1
ATOM 560 C C . ALA A 1 76 ? 0.862 -4.694 7.266 1.00 98.75 76 ALA A C 1
ATOM 562 O O . ALA A 1 76 ? 0.135 -5.276 8.072 1.00 98.75 76 ALA A O 1
ATOM 563 N N . TRP A 1 77 ? 1.254 -3.429 7.444 1.00 98.44 77 TRP A N 1
ATOM 564 C CA . TRP A 1 77 ? 0.881 -2.636 8.615 1.00 98.44 77 TRP A CA 1
ATOM 565 C C . TRP A 1 77 ? -0.635 -2.435 8.720 1.00 98.44 77 TRP A C 1
ATOM 567 O O . TRP A 1 77 ? -1.229 -2.721 9.759 1.00 98.44 77 TRP A O 1
ATOM 577 N N . HIS A 1 78 ? -1.285 -2.004 7.635 1.00 98.50 78 HIS A N 1
ATOM 578 C CA . HIS A 1 78 ? -2.736 -1.817 7.598 1.00 98.50 78 HIS A CA 1
ATOM 579 C C . HIS A 1 78 ? -3.482 -3.124 7.883 1.00 98.50 78 HIS A C 1
ATOM 581 O O . HIS A 1 78 ? -4.427 -3.138 8.669 1.00 98.50 78 HIS A O 1
ATOM 587 N N . SER A 1 79 ? -3.026 -4.234 7.293 1.00 98.31 79 SER A N 1
ATOM 588 C CA . SER A 1 79 ? -3.602 -5.556 7.533 1.00 98.31 79 SER A CA 1
ATOM 589 C C . SER A 1 79 ? -3.471 -5.970 8.998 1.00 98.31 79 SER A C 1
ATOM 591 O O . SER A 1 79 ? -4.430 -6.493 9.554 1.00 98.31 79 SER A O 1
ATOM 593 N N . SER A 1 80 ? -2.323 -5.718 9.636 1.00 97.94 80 SER A N 1
ATOM 594 C CA . SER A 1 80 ? -2.126 -5.999 11.063 1.00 97.94 80 SER A CA 1
ATOM 595 C C . SER A 1 80 ? -3.103 -5.205 11.931 1.00 97.94 80 SER A C 1
ATOM 597 O O . SER A 1 80 ? -3.742 -5.778 12.810 1.00 97.94 80 SER A O 1
ATOM 599 N N . LEU A 1 81 ? -3.259 -3.902 11.664 1.00 96.69 81 LEU A N 1
ATOM 600 C CA . LEU A 1 81 ? -4.228 -3.065 12.376 1.00 96.69 81 LEU A CA 1
ATOM 601 C C . LEU A 1 81 ? -5.668 -3.540 12.146 1.00 96.69 81 LEU A C 1
ATOM 603 O O . LEU A 1 81 ? -6.483 -3.481 13.061 1.00 96.69 81 LEU A O 1
ATOM 607 N N . GLY A 1 82 ? -6.005 -3.964 10.926 1.00 96.94 82 GLY A N 1
ATOM 608 C CA . GLY A 1 82 ? -7.334 -4.465 10.573 1.00 96.94 82 GLY A CA 1
ATOM 609 C C . GLY A 1 82 ? -7.670 -5.772 11.285 1.00 96.94 82 GLY A C 1
ATOM 610 O O . GLY A 1 82 ? -8.734 -5.891 11.884 1.00 96.94 82 GLY A O 1
ATOM 611 N N . VAL A 1 83 ? -6.738 -6.728 11.275 1.00 97.88 83 VAL A N 1
ATOM 612 C CA . VAL A 1 83 ? -6.894 -8.011 11.975 1.00 97.88 83 VAL A CA 1
ATOM 613 C C . VAL A 1 83 ? -7.047 -7.801 13.477 1.00 97.88 83 VAL A C 1
ATOM 615 O O . VAL A 1 83 ? -7.874 -8.469 14.085 1.00 97.88 83 VAL A O 1
ATOM 618 N N . GLN A 1 84 ? -6.316 -6.851 14.067 1.00 95.50 84 GLN A N 1
ATOM 619 C CA . GLN A 1 84 ? -6.490 -6.516 15.479 1.00 95.50 84 GLN A CA 1
ATOM 620 C C . GLN A 1 84 ? -7.934 -6.097 15.795 1.00 95.50 84 GLN A C 1
ATOM 622 O O . GLN A 1 84 ? -8.507 -6.636 16.733 1.00 95.50 84 GLN 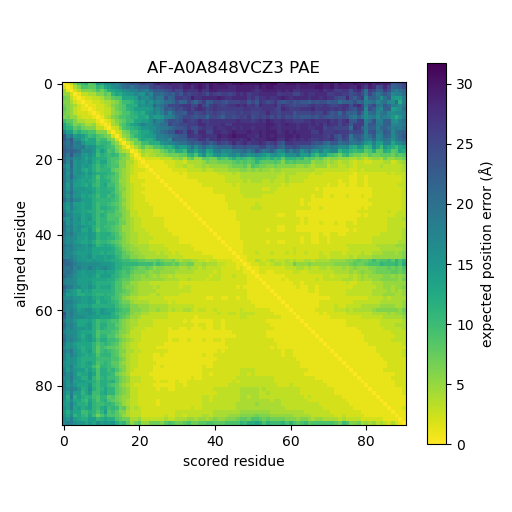A O 1
ATOM 627 N N . VAL A 1 85 ? -8.548 -5.227 14.982 1.00 95.00 85 VAL A N 1
ATOM 628 C CA . VAL A 1 85 ? -9.961 -4.832 15.171 1.00 95.00 85 VAL A CA 1
ATOM 629 C C . VAL A 1 85 ? -10.892 -6.035 15.052 1.00 95.00 85 VAL A C 1
ATOM 631 O O . VAL A 1 85 ? -11.797 -6.194 15.858 1.00 95.00 85 VAL A O 1
ATOM 634 N N . VAL A 1 86 ? -10.656 -6.922 14.079 1.00 97.38 86 VAL A N 1
ATOM 635 C CA . VAL A 1 86 ? -11.472 -8.138 13.929 1.00 97.38 86 VAL A CA 1
ATOM 636 C C . VAL A 1 86 ? -11.361 -9.038 15.162 1.00 97.38 86 VAL A C 1
ATOM 638 O O . VAL A 1 86 ? -12.363 -9.594 15.599 1.00 97.38 86 VAL A O 1
ATOM 641 N N . ILE A 1 87 ? -10.164 -9.191 15.729 1.00 96.88 87 ILE A N 1
ATOM 642 C CA . ILE A 1 87 ? -9.969 -9.969 16.956 1.00 96.88 87 ILE A CA 1
ATOM 643 C C . ILE A 1 87 ? -10.717 -9.305 18.117 1.00 96.88 87 ILE A C 1
ATOM 645 O O . ILE A 1 87 ? -11.493 -9.976 18.781 1.00 96.88 87 ILE A O 1
ATOM 649 N N . GLU A 1 88 ? -10.533 -7.999 18.322 1.00 93.19 88 GLU A N 1
ATOM 650 C CA . GLU A 1 88 ? -11.166 -7.245 19.414 1.00 93.19 88 GLU A CA 1
ATOM 651 C C . GLU A 1 88 ? -12.705 -7.255 19.348 1.00 93.19 88 GLU A C 1
ATOM 653 O O . GLU A 1 88 ? -13.358 -7.263 20.392 1.00 93.19 88 GLU A O 1
ATOM 658 N N . ASP A 1 89 ? -13.281 -7.284 18.142 1.00 94.56 89 ASP A N 1
ATOM 659 C CA . ASP A 1 89 ? -14.733 -7.243 17.940 1.00 94.56 89 ASP A CA 1
ATOM 660 C C . ASP A 1 89 ? -15.403 -8.632 17.944 1.00 94.56 89 ASP A C 1
ATOM 662 O O . ASP A 1 89 ? -16.594 -8.731 18.256 1.00 94.56 89 ASP A 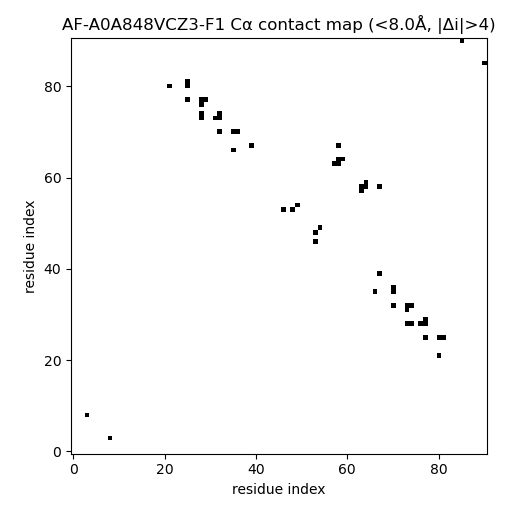O 1
ATOM 666 N N . TYR A 1 90 ? -14.687 -9.702 17.566 1.00 95.19 90 TYR A N 1
ATOM 667 C CA . TYR A 1 90 ? -15.316 -10.990 17.227 1.00 95.19 90 TYR A CA 1
ATOM 668 C C . TYR A 1 90 ? -14.708 -12.242 17.877 1.00 95.19 90 TYR A C 1
ATOM 670 O O . TYR A 1 90 ? -15.304 -13.314 17.725 1.00 95.19 90 TYR A O 1
ATOM 678 N N . VAL A 1 91 ? -13.560 -12.158 18.563 1.00 93.19 91 VAL A N 1
ATOM 679 C CA . VAL A 1 91 ? -12.866 -13.319 19.166 1.00 93.19 91 VAL A CA 1
ATOM 680 C C . VAL A 1 91 ? -12.727 -13.149 20.673 1.00 93.19 91 VAL A C 1
ATOM 682 O O . VAL A 1 91 ? -13.218 -14.048 21.392 1.00 93.19 91 VAL A O 1
#